Protein AF-A0A7G8PA36-F1 (afdb_monomer_lite)

Radius of gyration: 24.59 Å; chains: 1; bounding box: 43×61×77 Å

Foldseek 3Di:
DDDDPPDPPPPPDPPDDPPPDPQDPVNVVVVLLLDPVNLVVVVVVLVVVLVVVVVVVVVCVVVVVDPDDDPLVVLVSVLVSVLVNLVSQLSNCLSVVVLVSNVVSLVVNLVSLVVNCVSVVVVCVVPVVVCVVCVVVNVVSSVVSCVSVVVSVVVVVVVVD

pLDDT: mean 73.38, std 8.58, range [42.38, 88.94]

Organism: NCBI:txid258505

Structure (mmCIF, N/CA/C/O backbone):
data_AF-A0A7G8PA36-F1
#
_entry.id   AF-A0A7G8PA36-F1
#
loop_
_atom_site.group_PDB
_atom_site.id
_atom_site.type_symbol
_atom_site.label_atom_id
_atom_site.label_alt_id
_atom_site.label_comp_id
_atom_site.label_asym_id
_atom_site.label_entity_id
_atom_site.label_seq_id
_atom_site.pdbx_PDB_ins_code
_atom_site.Cartn_x
_atom_site.Cartn_y
_atom_site.Cartn_z
_atom_site.occupancy
_atom_site.B_iso_or_equiv
_atom_site.auth_seq_id
_atom_site.auth_comp_id
_atom_site.auth_asym_id
_atom_site.auth_atom_id
_atom_site.pdbx_PDB_model_num
ATOM 1 N N . MET A 1 1 ? 8.056 -47.015 54.311 1.00 42.38 1 MET A N 1
ATOM 2 C CA . MET A 1 1 ? 8.174 -46.135 53.126 1.00 42.38 1 MET A CA 1
ATOM 3 C C . MET A 1 1 ? 7.008 -46.443 52.203 1.00 42.38 1 MET A C 1
ATOM 5 O O . MET A 1 1 ? 6.898 -47.581 51.777 1.00 42.38 1 MET A O 1
ATOM 9 N N . ASN A 1 2 ? 6.102 -45.489 51.984 1.00 44.16 2 ASN A N 1
ATOM 10 C CA . ASN A 1 2 ? 4.891 -45.679 51.179 1.00 44.16 2 ASN A CA 1
ATOM 11 C C . ASN A 1 2 ? 5.053 -44.885 49.866 1.00 44.16 2 ASN A C 1
ATOM 13 O O . ASN A 1 2 ? 5.214 -43.664 49.947 1.00 44.16 2 ASN A O 1
ATOM 17 N N . PRO A 1 3 ? 5.102 -45.525 48.683 1.00 59.28 3 PRO A N 1
ATOM 18 C CA . PRO A 1 3 ? 5.292 -44.814 47.425 1.00 59.28 3 PRO A CA 1
ATOM 19 C C . PRO A 1 3 ? 4.023 -44.036 47.056 1.00 59.28 3 PRO A C 1
ATOM 21 O O . PRO A 1 3 ? 2.920 -44.573 46.975 1.00 59.28 3 PRO A O 1
ATOM 24 N N . THR A 1 4 ? 4.185 -42.733 46.846 1.00 54.91 4 THR A N 1
ATOM 25 C CA . THR A 1 4 ? 3.123 -41.803 46.471 1.00 54.91 4 THR A CA 1
ATOM 26 C C . THR A 1 4 ? 2.640 -42.075 45.049 1.00 54.91 4 THR A C 1
ATOM 28 O O . THR A 1 4 ? 3.272 -41.724 44.055 1.00 54.91 4 THR A O 1
ATOM 31 N N . ASN A 1 5 ? 1.459 -42.678 44.962 1.00 51.50 5 ASN A N 1
ATOM 32 C CA . ASN A 1 5 ? 0.684 -42.856 43.743 1.00 51.50 5 ASN A CA 1
ATOM 33 C C . ASN A 1 5 ? 0.150 -41.488 43.258 1.00 51.50 5 ASN A C 1
ATOM 35 O O . ASN A 1 5 ? -0.961 -41.075 43.595 1.00 51.50 5 ASN A O 1
ATOM 39 N N . ARG A 1 6 ? 0.960 -40.728 42.507 1.00 56.00 6 ARG A N 1
ATOM 40 C CA . ARG A 1 6 ? 0.505 -39.519 41.796 1.00 56.00 6 ARG A CA 1
ATOM 41 C C . ARG A 1 6 ? -0.278 -39.947 40.557 1.00 56.00 6 ARG A C 1
ATOM 43 O O . ARG A 1 6 ? 0.242 -39.946 39.446 1.00 56.00 6 ARG A O 1
ATOM 50 N N . SER A 1 7 ? -1.550 -40.287 40.752 1.00 62.78 7 SER A N 1
ATOM 51 C CA . SER A 1 7 ? -2.498 -40.326 39.641 1.00 62.78 7 SER A CA 1
ATOM 52 C C . SER A 1 7 ? -2.590 -38.914 39.054 1.00 62.78 7 SER A C 1
ATOM 54 O O . SER A 1 7 ? -3.077 -37.969 39.680 1.00 62.78 7 SER A O 1
ATOM 56 N N . THR A 1 8 ? -2.039 -38.720 37.860 1.00 61.56 8 THR A N 1
ATOM 57 C CA . THR A 1 8 ? -2.331 -37.533 37.068 1.00 61.56 8 THR A CA 1
ATOM 58 C C . THR A 1 8 ? -3.805 -37.629 36.701 1.00 61.56 8 THR A C 1
ATOM 60 O O . THR A 1 8 ? -4.219 -38.457 35.896 1.00 61.56 8 THR A O 1
ATOM 63 N N . ARG A 1 9 ? -4.632 -36.825 37.372 1.00 61.50 9 ARG A N 1
ATOM 64 C CA . ARG A 1 9 ? -6.066 -36.711 37.103 1.00 61.50 9 ARG A CA 1
ATOM 65 C C . ARG A 1 9 ? -6.245 -36.164 35.686 1.00 61.50 9 ARG A C 1
ATOM 67 O O . ARG A 1 9 ? -6.319 -34.951 35.495 1.00 61.50 9 ARG A O 1
ATOM 74 N N . ILE A 1 10 ? -6.271 -37.051 34.693 1.00 66.19 10 ILE A N 1
ATOM 75 C CA . ILE A 1 10 ? -6.667 -36.724 33.325 1.00 66.19 10 ILE A CA 1
ATOM 76 C C . ILE A 1 10 ? -8.111 -36.243 33.436 1.00 66.19 10 ILE A C 1
ATOM 78 O O . ILE A 1 10 ? -9.014 -37.020 33.745 1.00 66.19 10 ILE A O 1
ATOM 82 N N . LYS A 1 11 ? -8.325 -34.932 33.286 1.00 64.69 11 LYS A N 1
ATOM 83 C CA . LYS A 1 11 ? -9.682 -34.390 33.240 1.00 64.69 11 LYS A CA 1
ATOM 84 C C . LYS A 1 11 ? -10.380 -35.033 32.034 1.00 64.69 11 LYS A C 1
ATOM 86 O O . LYS A 1 11 ? -9.788 -35.022 30.952 1.00 64.69 11 LYS A O 1
ATOM 91 N N . PRO A 1 12 ? -11.592 -35.592 32.194 1.00 65.06 12 PRO A N 1
ATOM 92 C CA . PRO A 1 12 ? -12.350 -36.101 31.061 1.00 65.06 12 PRO A CA 1
ATOM 93 C C . PRO A 1 12 ? -12.494 -34.981 30.029 1.00 65.06 12 PRO A C 1
ATOM 95 O O . PRO A 1 12 ? -12.781 -33.832 30.380 1.00 65.06 12 PRO A O 1
ATOM 98 N N . ARG A 1 13 ? -12.220 -35.307 28.762 1.00 64.69 13 ARG A N 1
ATOM 99 C CA . ARG A 1 13 ? -12.397 -34.380 27.643 1.00 64.69 13 ARG A CA 1
ATOM 100 C C . ARG A 1 13 ? -13.855 -33.903 27.686 1.00 64.69 13 ARG A C 1
ATOM 102 O O . ARG A 1 13 ? -14.731 -34.764 27.722 1.00 64.69 13 ARG A O 1
ATOM 109 N N . PRO A 1 14 ? -14.133 -32.589 27.728 1.00 66.00 14 PRO A N 1
ATOM 110 C CA . PRO A 1 14 ? -15.506 -32.103 27.733 1.00 66.00 14 PRO A CA 1
ATOM 111 C C . PRO A 1 14 ? -16.223 -32.656 26.498 1.00 66.00 14 PRO A C 1
ATOM 113 O O . PRO A 1 14 ? -15.792 -32.427 25.370 1.00 66.00 14 PRO A O 1
ATOM 116 N N . GLU A 1 15 ? -17.277 -33.437 26.735 1.00 64.75 15 GLU A N 1
ATOM 117 C CA . GLU A 1 15 ? -17.997 -34.227 25.725 1.00 64.75 15 GLU A CA 1
ATOM 118 C C . GLU A 1 15 ? -18.733 -33.349 24.703 1.00 64.75 15 GLU A C 1
ATOM 120 O O . GLU A 1 15 ? -19.101 -33.799 23.621 1.00 64.75 15 GLU A O 1
ATOM 125 N N . LYS A 1 16 ? -18.908 -32.062 25.012 1.00 57.69 16 LYS A N 1
ATOM 126 C CA . LYS A 1 16 ? -19.501 -31.076 24.114 1.00 57.69 16 LYS A CA 1
ATOM 127 C C . LYS A 1 16 ? -18.681 -29.797 24.177 1.00 57.69 16 LYS A C 1
ATOM 129 O O . LYS A 1 16 ? -18.634 -29.133 25.213 1.00 57.69 16 LYS A O 1
ATOM 134 N N . ALA A 1 17 ? -18.031 -29.455 23.065 1.00 62.97 17 ALA A N 1
ATOM 135 C CA . ALA A 1 17 ? -17.636 -28.074 22.832 1.00 62.97 17 ALA A CA 1
ATOM 136 C C . ALA A 1 17 ? -18.909 -27.212 22.943 1.00 62.97 17 ALA A C 1
ATOM 138 O O . ALA A 1 17 ? -19.959 -27.659 22.468 1.00 62.97 17 ALA A O 1
ATOM 139 N N . PRO A 1 18 ? -18.869 -26.036 23.596 1.00 61.22 18 PRO A N 1
ATOM 140 C CA . PRO A 1 18 ? -20.010 -25.131 23.565 1.00 61.22 18 PRO A CA 1
ATOM 141 C C . PRO A 1 18 ? -20.408 -24.936 22.100 1.00 61.22 18 PRO A C 1
ATOM 143 O O . PRO A 1 18 ? -19.536 -24.737 21.255 1.00 61.22 18 PRO A O 1
ATOM 146 N N . LEU A 1 19 ? -21.701 -25.089 21.800 1.00 60.34 19 LEU A N 1
ATOM 147 C CA . LEU A 1 19 ? -22.251 -24.834 20.472 1.00 60.34 19 LEU A CA 1
ATOM 148 C C . LEU A 1 19 ? -21.930 -23.376 20.136 1.00 60.34 19 LEU A C 1
ATOM 150 O O . LEU A 1 19 ? -22.609 -22.469 20.610 1.00 60.34 19 LEU A O 1
ATOM 154 N N . GLU A 1 20 ? -20.836 -23.147 19.408 1.00 65.56 20 GLU A N 1
ATOM 155 C CA . GLU A 1 20 ? -20.500 -21.820 18.917 1.00 65.56 20 GLU A CA 1
ATOM 156 C C . GLU A 1 20 ? -21.639 -21.404 17.990 1.00 65.56 20 GLU A C 1
ATOM 158 O O . GLU A 1 20 ? -21.899 -22.068 16.983 1.00 65.56 20 GLU A O 1
ATOM 163 N N . GLU A 1 21 ? -22.351 -20.335 18.352 1.00 76.69 21 GLU A N 1
ATOM 164 C CA . GLU A 1 21 ? -23.340 -19.740 17.461 1.00 76.69 21 GLU A CA 1
ATOM 165 C C . GLU A 1 21 ? -22.696 -19.498 16.088 1.00 76.69 21 GLU A C 1
ATOM 167 O O . GLU A 1 21 ? -21.528 -19.089 16.020 1.00 76.69 21 GLU A O 1
ATOM 172 N N . PRO A 1 22 ? -23.417 -19.763 14.984 1.00 76.38 22 PRO A N 1
ATOM 173 C CA . PRO A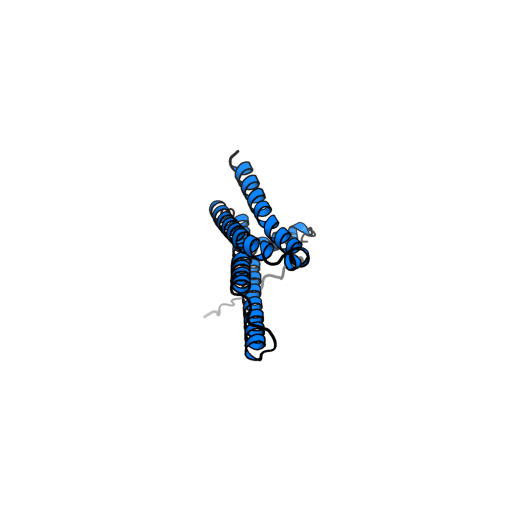 1 22 ? -22.868 -19.600 13.650 1.00 76.38 22 PRO A CA 1
ATOM 174 C C . PRO A 1 22 ? -22.433 -18.146 13.460 1.00 76.38 22 PRO A C 1
ATOM 176 O O . PRO A 1 22 ? -23.251 -17.238 13.306 1.00 76.38 22 PRO A O 1
ATOM 179 N N . LYS A 1 23 ? -21.114 -17.929 13.476 1.00 78.06 23 LYS A N 1
ATOM 180 C CA . LYS A 1 23 ? -20.516 -16.610 13.282 1.00 78.06 23 LYS A CA 1
ATOM 181 C C . LYS A 1 23 ? -20.958 -16.071 11.930 1.00 78.06 23 LYS A C 1
ATOM 183 O O . LYS A 1 23 ? -20.794 -16.720 10.894 1.00 78.06 23 LYS A O 1
ATOM 188 N N . THR A 1 24 ? -21.504 -14.861 11.918 1.00 86.06 24 THR A N 1
ATOM 189 C CA . THR A 1 24 ? -21.884 -14.203 10.665 1.00 86.06 24 THR A CA 1
ATOM 190 C C . THR A 1 24 ? -20.625 -13.931 9.837 1.00 86.06 24 THR A C 1
ATOM 192 O O . THR A 1 24 ? -19.562 -13.669 10.400 1.00 86.06 24 THR A O 1
ATOM 195 N N . LYS A 1 25 ? -20.718 -13.907 8.498 1.00 81.88 25 LYS A N 1
ATOM 196 C CA . LYS A 1 25 ? -19.557 -13.635 7.617 1.00 81.88 25 LYS A CA 1
ATOM 197 C C . LYS A 1 25 ? -18.764 -12.384 8.037 1.00 81.88 25 LYS A C 1
ATOM 199 O O . LYS A 1 25 ? -17.539 -12.398 8.016 1.00 81.88 25 LYS A O 1
ATOM 204 N N . GLY A 1 26 ? -19.452 -11.331 8.489 1.00 76.94 26 GLY A N 1
ATOM 205 C CA . GLY A 1 26 ? -18.815 -10.112 9.002 1.00 76.94 26 GLY A CA 1
ATOM 206 C C . GLY A 1 26 ? -18.041 -10.302 10.313 1.00 76.94 26 GLY A C 1
ATOM 207 O O . GLY A 1 26 ? -16.997 -9.684 10.492 1.00 76.94 26 GLY A O 1
ATOM 208 N N . GLN A 1 27 ? -18.497 -11.183 11.207 1.00 77.75 27 GLN A N 1
ATOM 209 C CA . GLN A 1 27 ? -17.780 -11.521 12.441 1.00 77.75 27 GLN A CA 1
ATOM 210 C C . GLN A 1 27 ? -16.527 -12.352 12.153 1.00 77.75 27 GLN A C 1
ATOM 212 O O . GLN A 1 27 ? -15.513 -12.164 12.817 1.00 77.75 27 GLN A O 1
ATOM 217 N N . ILE A 1 28 ? -16.573 -13.221 11.137 1.00 79.56 28 ILE A N 1
ATOM 218 C CA . ILE A 1 28 ? -15.408 -13.993 10.680 1.00 79.56 28 ILE A CA 1
ATOM 219 C C . ILE A 1 28 ? -14.334 -13.041 10.147 1.00 79.56 28 ILE A C 1
ATOM 221 O O . ILE A 1 28 ? -13.202 -13.054 10.624 1.00 79.56 28 ILE A O 1
ATOM 225 N N . VAL A 1 29 ? -14.710 -12.159 9.214 1.00 77.31 29 VAL A N 1
ATOM 226 C CA . VAL A 1 29 ? -13.784 -11.176 8.632 1.00 77.31 29 VAL A CA 1
ATOM 227 C C . VAL A 1 29 ? -13.263 -10.212 9.701 1.00 77.31 29 VAL A C 1
ATOM 229 O O . VAL A 1 29 ? -12.065 -9.953 9.766 1.00 77.31 29 VAL A O 1
ATOM 232 N N . GLY A 1 30 ? -14.133 -9.708 10.581 1.00 76.44 30 GLY A N 1
ATOM 233 C CA . GLY A 1 30 ? -13.731 -8.844 11.694 1.00 76.44 30 GLY A CA 1
ATOM 234 C C . GLY A 1 30 ? -12.787 -9.534 12.685 1.00 76.44 30 GLY A C 1
ATOM 235 O O . GLY A 1 30 ? -11.886 -8.884 13.213 1.00 76.44 30 GLY A O 1
ATOM 236 N N . GLY A 1 31 ? -12.958 -10.843 12.893 1.00 76.38 31 GLY A N 1
ATOM 237 C CA . GLY A 1 31 ? -12.072 -11.674 13.705 1.00 76.38 31 GLY A CA 1
ATOM 238 C C . GLY A 1 31 ? -10.650 -11.712 13.153 1.00 76.38 31 GLY A C 1
ATOM 239 O O . GLY A 1 31 ? -9.709 -11.458 13.902 1.00 76.38 31 GLY A O 1
ATOM 240 N N . TRP A 1 32 ? -10.492 -11.893 11.837 1.00 78.75 32 TRP A N 1
ATOM 241 C CA . TRP A 1 32 ? -9.175 -11.883 11.185 1.00 78.75 32 TRP A CA 1
ATOM 242 C C . TRP A 1 32 ? -8.415 -10.580 11.440 1.00 78.75 32 TRP A C 1
ATOM 244 O O . TRP A 1 32 ? -7.243 -10.599 11.800 1.00 78.75 32 TRP A O 1
ATOM 254 N N . PHE A 1 33 ? -9.095 -9.436 11.348 1.00 74.69 33 PHE A N 1
ATOM 255 C CA . PHE A 1 33 ? -8.479 -8.134 11.614 1.00 74.69 33 PHE A CA 1
ATOM 256 C C . PHE A 1 33 ? -8.150 -7.873 13.093 1.00 74.69 33 PHE A C 1
ATOM 258 O O . PHE A 1 33 ? -7.475 -6.885 13.397 1.00 74.69 33 PHE A O 1
ATOM 265 N N . HIS A 1 34 ? -8.617 -8.710 14.021 1.00 75.00 34 HIS A N 1
ATOM 266 C CA . HIS A 1 34 ? -8.254 -8.626 15.437 1.00 75.00 34 HIS A CA 1
ATOM 267 C C . HIS A 1 34 ? -7.017 -9.460 15.787 1.00 75.00 34 HIS A C 1
ATOM 269 O O . HIS A 1 34 ? -6.358 -9.191 16.795 1.00 75.00 34 HIS A O 1
ATOM 275 N N . GLU A 1 35 ? -6.679 -10.446 14.959 1.00 79.69 35 GLU A N 1
ATOM 276 C CA . GLU A 1 35 ? -5.563 -11.353 15.195 1.00 79.69 35 GLU A CA 1
ATOM 277 C C . GLU A 1 35 ? -4.227 -10.710 14.796 1.00 79.69 35 GLU A C 1
ATOM 279 O O . GLU A 1 35 ? -4.003 -10.333 13.649 1.00 79.69 35 GLU A O 1
ATOM 284 N N . GLU A 1 36 ? -3.275 -10.628 15.731 1.00 77.12 36 GLU A N 1
ATOM 285 C CA . GLU A 1 36 ? -1.909 -10.165 15.421 1.00 77.12 36 GLU A CA 1
ATOM 286 C C . GLU A 1 36 ? -1.212 -11.072 14.394 1.00 77.12 36 GLU A C 1
ATOM 288 O O . GLU A 1 36 ? -0.438 -10.595 13.560 1.00 77.12 36 GLU A O 1
ATOM 293 N N . GLY A 1 37 ? -1.530 -12.372 14.416 1.00 80.25 37 GLY A N 1
ATOM 294 C CA . GLY A 1 37 ? -1.020 -13.352 13.459 1.00 80.25 37 GLY A CA 1
ATOM 295 C C . GLY A 1 37 ? -1.404 -13.037 12.014 1.00 80.25 37 GLY A C 1
ATOM 296 O O . GLY A 1 37 ? -0.575 -13.228 11.127 1.00 80.25 37 GLY A O 1
ATOM 297 N N . PHE A 1 38 ? -2.599 -12.480 11.789 1.00 82.44 38 PHE A N 1
ATOM 298 C CA . PHE A 1 38 ? -3.074 -12.091 10.462 1.00 82.44 38 PHE A CA 1
ATOM 299 C C . PHE A 1 38 ? -2.187 -11.007 9.843 1.00 82.44 38 PHE A C 1
ATOM 301 O O . PHE A 1 38 ? -1.675 -11.182 8.742 1.00 82.44 38 PHE A O 1
ATOM 308 N N . TYR A 1 39 ? -1.923 -9.913 10.566 1.00 78.75 39 TYR A N 1
ATOM 309 C CA . TYR A 1 39 ? -1.069 -8.836 10.048 1.00 78.75 39 TYR A CA 1
ATOM 310 C C . TYR A 1 39 ? 0.362 -9.307 9.796 1.00 78.75 39 TYR A C 1
ATOM 312 O O . TYR A 1 39 ? 0.975 -8.891 8.813 1.00 78.75 39 TYR A O 1
ATOM 320 N N . ARG A 1 40 ? 0.890 -10.188 10.657 1.00 81.31 40 ARG A N 1
ATOM 321 C CA . ARG A 1 40 ? 2.217 -10.780 10.461 1.00 81.31 40 ARG A CA 1
ATOM 322 C C . ARG A 1 40 ? 2.266 -11.629 9.192 1.00 81.31 40 ARG A C 1
ATOM 324 O O . ARG A 1 40 ? 3.204 -11.473 8.424 1.00 81.31 40 ARG A O 1
ATOM 331 N N . ASP A 1 41 ? 1.274 -12.488 8.974 1.00 85.81 41 ASP A N 1
ATOM 332 C CA . ASP A 1 41 ? 1.185 -13.358 7.795 1.00 85.81 41 ASP A CA 1
ATOM 333 C C . ASP A 1 41 ? 1.001 -12.559 6.495 1.00 85.81 41 ASP A C 1
ATOM 335 O O . ASP A 1 41 ? 1.693 -12.800 5.508 1.00 85.81 41 ASP A O 1
ATOM 339 N N . VAL A 1 42 ? 0.140 -11.539 6.499 1.00 83.94 42 VAL A N 1
ATOM 340 C CA . VAL A 1 42 ? -0.018 -10.650 5.338 1.00 83.94 42 VAL A CA 1
ATOM 341 C C . VAL A 1 42 ? 1.288 -9.908 5.045 1.00 83.94 42 VAL A C 1
ATOM 343 O O . VAL A 1 42 ? 1.708 -9.847 3.890 1.00 83.94 42 VAL A O 1
ATOM 346 N N . ALA A 1 43 ? 1.963 -9.380 6.071 1.00 80.25 43 ALA A N 1
ATOM 347 C CA . ALA A 1 43 ? 3.227 -8.672 5.895 1.00 80.25 43 ALA A CA 1
ATOM 348 C C . ALA A 1 43 ? 4.331 -9.586 5.343 1.00 80.25 43 ALA A C 1
ATOM 350 O O . ALA A 1 43 ? 5.017 -9.203 4.397 1.00 80.25 43 ALA A O 1
ATOM 351 N N . THR A 1 44 ? 4.494 -10.801 5.877 1.00 83.75 44 THR A N 1
ATOM 352 C CA . THR A 1 44 ? 5.518 -11.738 5.391 1.00 83.75 44 THR A CA 1
ATOM 353 C C . THR A 1 44 ? 5.240 -12.188 3.963 1.00 83.75 44 THR A C 1
ATOM 355 O O . THR A 1 44 ? 6.165 -12.205 3.153 1.00 83.75 44 THR A O 1
ATOM 358 N N . ARG A 1 45 ? 3.981 -12.484 3.612 1.00 86.25 45 ARG A N 1
ATOM 359 C CA . ARG A 1 45 ? 3.592 -12.830 2.234 1.00 86.25 45 ARG A CA 1
ATOM 360 C C . ARG A 1 45 ? 3.806 -11.673 1.272 1.00 86.25 45 ARG A C 1
ATOM 362 O O . ARG A 1 45 ? 4.291 -11.892 0.167 1.00 86.25 45 ARG A O 1
ATOM 369 N N . PHE A 1 46 ? 3.485 -10.450 1.690 1.00 83.88 46 PHE A N 1
ATOM 370 C CA . PHE A 1 46 ? 3.709 -9.263 0.875 1.00 83.88 46 PHE A CA 1
ATOM 371 C C . PHE A 1 46 ? 5.201 -9.028 0.620 1.00 83.88 46 PHE A C 1
ATOM 373 O O . PHE A 1 46 ? 5.598 -8.811 -0.524 1.00 83.88 46 PHE A O 1
ATOM 380 N N . ILE A 1 47 ? 6.039 -9.131 1.657 1.00 82.69 47 ILE A N 1
ATOM 381 C CA . ILE A 1 47 ? 7.497 -8.991 1.533 1.00 82.69 47 ILE A CA 1
ATOM 382 C C . ILE A 1 47 ? 8.067 -10.094 0.635 1.00 82.69 47 ILE A C 1
ATOM 384 O O . ILE A 1 47 ? 8.828 -9.796 -0.283 1.00 82.69 47 ILE A O 1
ATOM 388 N N . ALA A 1 48 ? 7.666 -11.349 0.851 1.00 84.88 48 ALA A N 1
ATOM 389 C CA . ALA A 1 48 ? 8.122 -12.478 0.047 1.00 84.88 48 ALA A CA 1
ATOM 390 C C . ALA A 1 48 ? 7.705 -12.334 -1.424 1.00 84.88 48 ALA A C 1
ATOM 392 O O . ALA A 1 48 ? 8.544 -12.449 -2.315 1.00 84.88 48 ALA A O 1
ATOM 393 N N . GLY A 1 49 ? 6.434 -12.014 -1.685 1.00 86.50 49 GLY A N 1
ATOM 394 C CA . GLY A 1 49 ? 5.925 -11.787 -3.037 1.00 86.50 49 GLY A CA 1
ATOM 395 C C . GLY A 1 49 ? 6.636 -10.631 -3.738 1.00 86.50 49 GLY A C 1
ATOM 396 O O . GLY A 1 49 ? 7.034 -10.762 -4.894 1.00 86.50 49 GLY A O 1
ATOM 397 N N . SER A 1 50 ? 6.881 -9.533 -3.018 1.00 80.75 50 SER A N 1
ATOM 398 C CA . SER A 1 50 ? 7.620 -8.379 -3.543 1.00 80.75 50 SER A CA 1
ATOM 399 C C . SER A 1 50 ? 9.070 -8.731 -3.881 1.00 80.75 50 SER A C 1
ATOM 401 O O . SER A 1 50 ? 9.566 -8.333 -4.932 1.00 80.75 50 SER A O 1
ATOM 403 N N . ALA A 1 51 ? 9.747 -9.508 -3.030 1.00 81.25 51 ALA A N 1
ATOM 404 C CA . ALA A 1 51 ? 11.121 -9.944 -3.267 1.00 81.25 51 ALA A CA 1
ATOM 405 C C . ALA A 1 51 ? 11.228 -10.859 -4.496 1.00 81.25 51 ALA A C 1
ATOM 407 O O . ALA A 1 51 ? 12.107 -10.664 -5.335 1.00 81.25 51 ALA A O 1
ATOM 408 N N . VAL A 1 52 ? 10.307 -11.817 -4.639 1.00 88.94 52 VAL A N 1
ATOM 409 C CA . VAL A 1 52 ? 10.261 -12.716 -5.803 1.00 88.94 52 VAL A CA 1
ATOM 410 C C . VAL A 1 52 ? 9.999 -11.930 -7.085 1.00 88.94 52 VAL A C 1
ATOM 412 O O . VAL A 1 52 ? 10.719 -12.110 -8.066 1.00 88.94 52 VAL A O 1
ATOM 415 N N . ALA A 1 53 ? 9.018 -11.024 -7.075 1.00 83.50 53 ALA A N 1
ATOM 416 C CA . ALA A 1 53 ? 8.71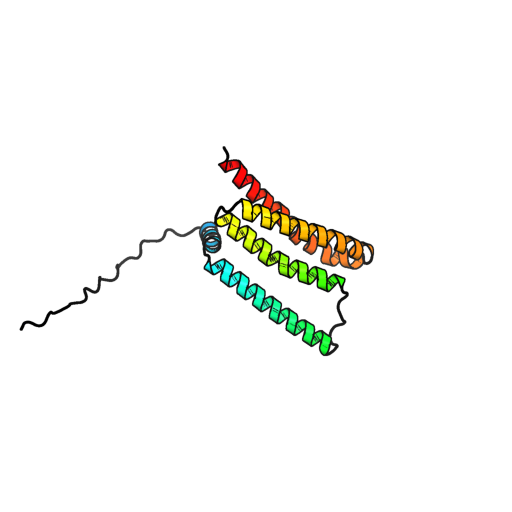9 -10.177 -8.226 1.00 83.50 53 ALA A CA 1
ATOM 417 C C . ALA A 1 53 ? 9.925 -9.309 -8.625 1.00 83.50 53 ALA A C 1
ATOM 419 O O . ALA A 1 53 ? 10.240 -9.197 -9.809 1.00 83.50 53 ALA A O 1
ATOM 420 N N . LEU A 1 54 ? 10.636 -8.744 -7.642 1.00 82.69 54 LEU A N 1
ATOM 421 C CA . LEU A 1 54 ? 11.829 -7.936 -7.882 1.00 82.69 54 LEU A CA 1
ATOM 422 C C . LEU A 1 54 ? 12.962 -8.759 -8.504 1.00 82.69 54 LEU A C 1
ATOM 424 O O . LEU A 1 54 ? 13.562 -8.324 -9.484 1.00 82.69 54 LEU A O 1
ATOM 428 N N . LEU A 1 55 ? 13.245 -9.948 -7.968 1.00 83.44 55 LEU A N 1
ATOM 429 C CA . LEU A 1 55 ? 14.283 -10.831 -8.505 1.00 83.44 55 LEU A CA 1
ATOM 430 C C . LEU A 1 55 ? 13.956 -11.292 -9.927 1.00 83.44 55 LEU A C 1
ATOM 432 O O . LEU A 1 55 ? 14.826 -11.248 -10.795 1.00 83.44 55 LEU A O 1
ATOM 436 N N . ALA A 1 56 ? 12.703 -11.675 -10.186 1.00 83.56 56 ALA A N 1
ATOM 437 C CA . ALA A 1 56 ? 12.249 -12.054 -11.520 1.00 83.56 56 ALA A CA 1
ATOM 438 C C . ALA A 1 56 ? 12.411 -10.896 -12.517 1.00 83.56 56 ALA A C 1
ATOM 440 O O . ALA A 1 56 ? 12.917 -11.092 -13.621 1.00 83.56 56 ALA A O 1
ATOM 441 N N . TYR A 1 57 ? 12.047 -9.678 -12.106 1.00 79.12 57 TYR A N 1
ATOM 442 C CA . TYR A 1 57 ? 12.208 -8.483 -12.926 1.00 79.12 57 TYR A CA 1
ATOM 443 C C . TYR A 1 57 ? 13.679 -8.172 -13.225 1.00 79.12 57 TYR A C 1
ATOM 445 O O . TYR A 1 57 ? 14.044 -7.956 -14.379 1.00 79.12 57 TYR A O 1
ATOM 453 N N . LEU A 1 58 ? 14.542 -8.185 -12.206 1.00 79.31 58 LEU A N 1
ATOM 454 C CA . LEU A 1 58 ? 15.977 -7.948 -12.380 1.00 79.31 58 LEU A CA 1
ATOM 455 C C . LEU A 1 58 ? 16.620 -9.011 -13.275 1.00 79.31 58 LEU A C 1
ATOM 457 O O . LEU A 1 58 ? 17.444 -8.668 -14.120 1.00 79.31 58 LEU A O 1
ATOM 461 N N . GLY A 1 59 ? 16.204 -10.273 -13.144 1.00 79.94 59 GLY A N 1
ATOM 462 C CA . GLY A 1 59 ? 16.607 -11.350 -14.045 1.00 79.94 59 GLY A CA 1
ATOM 463 C C . GLY A 1 59 ? 16.183 -11.082 -15.489 1.00 79.94 59 GLY A C 1
ATOM 464 O O . GLY A 1 59 ? 17.007 -11.166 -16.396 1.00 79.94 59 GLY A O 1
ATOM 465 N N . ALA A 1 60 ? 14.929 -10.680 -15.711 1.00 81.62 60 ALA A N 1
ATOM 466 C CA . ALA A 1 60 ? 14.418 -10.354 -17.042 1.00 81.62 60 ALA A CA 1
ATOM 467 C C . ALA A 1 60 ? 15.150 -9.161 -17.686 1.00 81.62 60 ALA A C 1
ATOM 469 O O . ALA A 1 60 ? 15.451 -9.198 -18.878 1.00 81.62 60 ALA A O 1
ATOM 470 N N . VAL A 1 61 ? 15.487 -8.130 -16.904 1.00 81.38 61 VAL A N 1
ATOM 471 C CA . VAL A 1 61 ? 16.286 -6.984 -17.372 1.00 81.38 61 VAL A CA 1
ATOM 472 C C . VAL A 1 61 ? 17.731 -7.394 -17.663 1.00 81.38 61 VAL A C 1
ATOM 474 O O . VAL A 1 61 ? 18.280 -7.002 -18.690 1.00 81.38 61 VAL A O 1
ATOM 477 N N . GLY A 1 62 ? 18.354 -8.191 -16.790 1.00 77.56 62 GLY A N 1
ATOM 478 C CA . GLY A 1 62 ? 19.732 -8.663 -16.962 1.00 77.56 62 GLY A CA 1
ATOM 479 C C . GLY A 1 62 ? 19.913 -9.564 -18.186 1.00 77.56 62 GLY A C 1
ATOM 480 O O . GLY A 1 62 ? 20.935 -9.483 -18.859 1.00 77.56 62 GLY A O 1
ATOM 481 N N . LEU A 1 63 ? 18.897 -10.367 -18.508 1.00 88.19 63 LEU A N 1
ATOM 482 C CA . LEU A 1 63 ? 18.854 -11.222 -19.699 1.00 88.19 63 LEU A CA 1
ATOM 483 C C . LEU A 1 63 ? 18.408 -10.475 -20.969 1.00 88.19 63 LEU A C 1
ATOM 485 O O . LEU A 1 63 ? 18.399 -11.061 -22.047 1.00 88.19 63 LEU A O 1
ATOM 489 N N . GLY A 1 64 ? 18.027 -9.198 -20.859 1.00 84.81 64 GLY A N 1
ATOM 490 C CA . GLY A 1 64 ? 17.592 -8.381 -21.994 1.00 84.81 64 GLY A CA 1
ATOM 491 C C . GLY A 1 64 ? 16.172 -8.668 -22.496 1.00 84.81 64 GLY A C 1
ATOM 492 O O . GLY A 1 64 ? 15.782 -8.123 -23.524 1.00 84.81 64 GLY A O 1
ATOM 493 N N . TYR A 1 65 ? 15.376 -9.469 -21.778 1.00 82.75 65 TYR A N 1
ATOM 494 C CA . TYR A 1 65 ? 13.968 -9.722 -22.119 1.00 82.75 65 TYR A CA 1
ATOM 495 C C . TYR A 1 65 ? 13.081 -8.489 -21.926 1.00 82.75 65 TYR A C 1
ATOM 497 O O . TYR A 1 65 ? 12.040 -8.369 -22.568 1.00 82.75 65 TYR A O 1
ATOM 505 N N . VAL A 1 66 ? 13.469 -7.585 -21.022 1.00 83.69 66 VAL A N 1
ATOM 506 C CA . VAL A 1 66 ? 12.708 -6.376 -20.689 1.00 83.69 66 VAL A CA 1
ATOM 507 C C . VAL A 1 66 ? 13.642 -5.170 -20.676 1.00 83.69 66 VAL A C 1
ATOM 509 O O . VAL A 1 66 ? 14.743 -5.218 -20.125 1.00 83.69 66 VAL A O 1
ATOM 512 N N . SER A 1 67 ? 13.200 -4.069 -21.281 1.00 80.06 67 SER A N 1
ATOM 513 C CA . SER A 1 67 ? 13.936 -2.804 -21.285 1.00 80.06 67 SER A CA 1
ATOM 514 C C . SER A 1 67 ? 14.062 -2.231 -19.871 1.00 80.06 67 SER A C 1
ATOM 516 O O . SER A 1 67 ? 13.174 -2.395 -19.034 1.00 80.06 67 SER A O 1
ATOM 518 N N . LYS A 1 68 ? 15.157 -1.511 -19.598 1.00 80.69 68 LYS A N 1
ATOM 519 C CA . LYS A 1 68 ? 15.330 -0.826 -18.310 1.00 80.69 68 LYS A CA 1
ATOM 520 C C . LYS A 1 68 ? 14.155 0.132 -18.078 1.00 80.69 68 LYS A C 1
ATOM 522 O O . LYS A 1 68 ? 13.828 0.908 -18.978 1.00 80.69 68 LYS A O 1
ATOM 527 N N . PRO A 1 69 ? 13.529 0.098 -16.890 1.00 72.56 69 PRO A N 1
ATOM 528 C CA . PRO A 1 69 ? 12.384 0.946 -16.626 1.00 72.56 69 PRO A CA 1
ATOM 529 C C . PRO A 1 69 ? 12.847 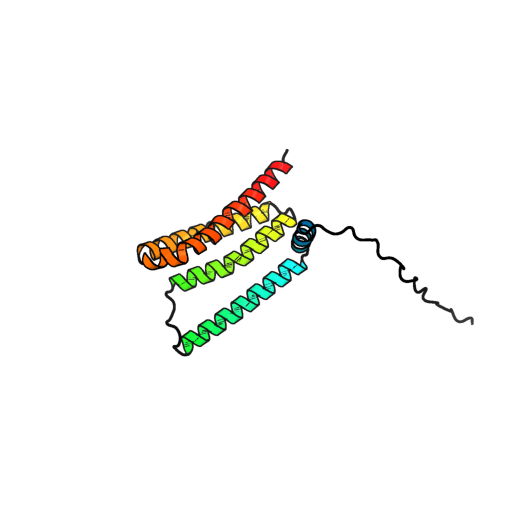2.405 -16.553 1.00 72.56 69 PRO A C 1
ATOM 531 O O . PRO A 1 69 ? 13.953 2.673 -16.066 1.00 72.56 69 PRO A O 1
ATOM 534 N N . PRO A 1 70 ? 12.011 3.369 -16.969 1.00 74.50 70 PRO A N 1
ATOM 535 C CA . PRO A 1 70 ? 12.282 4.767 -16.679 1.00 74.50 70 PRO A CA 1
ATOM 536 C C . PRO A 1 70 ? 12.358 4.960 -15.157 1.00 74.50 70 PRO A C 1
ATOM 538 O O . PRO A 1 70 ? 11.593 4.347 -14.410 1.00 74.50 70 PRO A O 1
ATOM 541 N N . ALA A 1 71 ? 13.254 5.835 -14.688 1.00 71.44 71 ALA A N 1
ATOM 542 C CA . ALA A 1 71 ? 13.472 6.082 -13.254 1.00 71.44 71 ALA A CA 1
ATOM 543 C C . ALA A 1 71 ? 12.168 6.403 -12.498 1.00 71.44 71 ALA A C 1
ATOM 545 O O . ALA A 1 71 ? 11.988 6.018 -11.344 1.00 71.44 71 ALA A O 1
ATOM 546 N N . PHE A 1 72 ? 11.218 7.044 -13.180 1.00 65.81 72 PHE A N 1
ATOM 547 C CA . PHE A 1 72 ? 9.889 7.324 -12.654 1.00 65.81 72 PHE A CA 1
ATOM 548 C C . PHE A 1 72 ? 9.077 6.058 -12.319 1.00 65.81 72 PHE A C 1
ATOM 550 O O . PHE A 1 72 ? 8.476 5.988 -11.249 1.00 65.81 72 PHE A O 1
ATOM 557 N N . ALA A 1 73 ? 9.096 5.032 -13.176 1.00 67.50 73 ALA A N 1
ATOM 558 C CA . ALA A 1 73 ? 8.379 3.782 -12.915 1.00 67.50 73 ALA A CA 1
ATOM 559 C C . ALA A 1 73 ? 8.925 3.072 -11.667 1.00 67.50 73 ALA A C 1
ATOM 561 O O . ALA A 1 73 ? 8.155 2.528 -10.879 1.00 67.50 73 ALA A O 1
ATOM 562 N N . VAL A 1 74 ? 10.241 3.149 -11.444 1.00 72.62 74 VAL A N 1
ATOM 563 C CA . VAL A 1 74 ? 10.887 2.623 -10.232 1.00 72.62 74 VAL A CA 1
ATOM 564 C C . VAL A 1 74 ? 10.407 3.372 -8.986 1.00 72.62 74 VAL A C 1
ATOM 566 O O . VAL A 1 74 ? 10.082 2.740 -7.985 1.00 72.62 74 VAL A O 1
ATOM 569 N N . LEU A 1 75 ? 10.300 4.703 -9.047 1.00 68.94 75 LEU A N 1
ATOM 570 C CA . LEU A 1 75 ? 9.793 5.512 -7.933 1.00 68.94 75 LEU A CA 1
ATOM 571 C C . LEU A 1 75 ? 8.335 5.188 -7.589 1.00 68.94 75 LEU A C 1
ATOM 573 O O . LEU A 1 75 ? 8.004 5.068 -6.411 1.00 68.94 75 LEU A O 1
ATOM 577 N N . VAL A 1 76 ? 7.472 5.007 -8.593 1.00 70.06 76 VAL A N 1
ATOM 578 C CA . VAL A 1 76 ? 6.070 4.605 -8.376 1.00 70.06 76 VAL A CA 1
ATOM 579 C C . VAL A 1 76 ? 5.988 3.210 -7.759 1.00 70.06 76 VAL A C 1
ATOM 581 O O . VAL A 1 76 ? 5.214 3.003 -6.826 1.00 70.06 76 VAL A O 1
ATOM 584 N N . LEU A 1 77 ? 6.816 2.268 -8.219 1.00 72.69 77 LEU A N 1
ATOM 585 C CA . LEU A 1 77 ? 6.897 0.922 -7.649 1.00 72.69 77 LEU A CA 1
ATOM 586 C C . LEU A 1 77 ? 7.321 0.952 -6.179 1.00 72.69 77 LEU A C 1
ATOM 588 O O . LEU A 1 77 ? 6.657 0.348 -5.340 1.00 72.69 77 LEU A O 1
ATOM 592 N N . LEU A 1 78 ? 8.386 1.690 -5.854 1.00 75.62 78 LEU A N 1
ATOM 593 C CA . LEU A 1 78 ? 8.855 1.858 -4.478 1.00 75.62 78 LEU A CA 1
ATOM 594 C C . LEU A 1 78 ? 7.789 2.515 -3.598 1.00 75.62 78 LEU A C 1
ATOM 596 O O . LEU A 1 78 ? 7.554 2.062 -2.478 1.00 75.62 78 LEU A O 1
ATOM 600 N N . ALA A 1 79 ? 7.098 3.534 -4.113 1.00 73.62 79 ALA A N 1
ATOM 601 C CA . ALA A 1 79 ? 5.991 4.158 -3.404 1.00 73.62 79 ALA A CA 1
ATOM 602 C C . ALA A 1 79 ? 4.856 3.156 -3.144 1.00 73.62 79 ALA A C 1
ATOM 604 O O . ALA A 1 79 ? 4.377 3.075 -2.017 1.00 73.62 79 ALA A O 1
ATOM 605 N N . GLY A 1 80 ? 4.480 2.331 -4.127 1.00 72.31 80 GLY A N 1
ATOM 606 C CA . GLY A 1 80 ? 3.498 1.255 -3.950 1.00 72.31 80 GLY A CA 1
ATOM 607 C C . GLY A 1 80 ? 3.920 0.220 -2.898 1.00 72.31 80 GLY A C 1
ATOM 608 O O . GLY A 1 80 ? 3.106 -0.206 -2.076 1.00 72.31 80 GLY A O 1
ATOM 609 N N . LEU A 1 81 ? 5.208 -0.128 -2.866 1.00 76.31 81 LEU A N 1
ATOM 610 C CA . LEU A 1 81 ? 5.785 -1.091 -1.924 1.00 76.31 81 LEU A CA 1
ATOM 611 C C . LEU A 1 81 ? 5.771 -0.571 -0.479 1.00 76.31 81 LEU A C 1
ATOM 613 O O . LEU A 1 81 ? 5.556 -1.345 0.447 1.00 76.31 81 LEU A O 1
ATOM 617 N N . VAL A 1 82 ? 5.938 0.739 -0.282 1.00 79.62 82 VAL A N 1
ATOM 618 C CA . VAL A 1 82 ? 5.795 1.406 1.027 1.00 79.62 82 VAL A CA 1
ATOM 619 C C . VAL A 1 82 ? 4.323 1.636 1.384 1.00 79.62 82 VAL A C 1
ATOM 621 O O . VAL A 1 82 ? 3.933 1.578 2.553 1.00 79.62 82 VAL A O 1
ATOM 624 N N . TYR A 1 83 ? 3.478 1.869 0.385 1.00 77.25 83 TYR A N 1
ATOM 625 C CA . TYR A 1 83 ? 2.072 2.207 0.564 1.00 77.25 83 TYR A CA 1
ATOM 626 C C . TYR A 1 83 ? 1.271 1.076 1.226 1.00 77.25 83 TYR A C 1
ATOM 628 O O . TYR A 1 83 ? 0.600 1.302 2.235 1.00 77.25 83 TYR A O 1
ATOM 636 N N . VAL A 1 84 ? 1.388 -0.157 0.724 1.00 75.75 84 VAL A N 1
ATOM 637 C CA . VAL A 1 84 ? 0.669 -1.328 1.265 1.00 75.75 84 VAL A CA 1
ATOM 638 C C . VAL A 1 84 ? 0.951 -1.578 2.760 1.00 75.75 84 VAL A C 1
ATOM 640 O O . VAL A 1 84 ? -0.007 -1.646 3.537 1.00 75.75 84 VAL A O 1
ATOM 643 N N . PRO A 1 85 ? 2.211 -1.670 3.229 1.00 80.00 85 PRO A N 1
ATOM 644 C CA . PRO A 1 85 ? 2.493 -1.865 4.649 1.00 80.00 85 PRO A CA 1
ATOM 645 C C . PRO A 1 85 ? 2.062 -0.671 5.506 1.00 80.00 85 PRO A C 1
ATOM 647 O O . PRO A 1 85 ? 1.641 -0.871 6.645 1.00 80.00 85 PRO A O 1
ATOM 650 N N . THR A 1 86 ? 2.081 0.555 4.969 1.00 81.00 86 THR A N 1
ATOM 651 C CA . THR A 1 86 ? 1.573 1.734 5.691 1.00 81.00 86 THR A CA 1
ATOM 652 C C . THR A 1 86 ? 0.062 1.632 5.934 1.00 81.00 86 THR A C 1
ATOM 654 O O . THR A 1 86 ? -0.401 1.931 7.037 1.00 81.00 86 THR A O 1
ATOM 657 N N . GLN A 1 87 ? -0.705 1.126 4.961 1.00 77.12 87 GLN A N 1
ATOM 658 C CA . GLN A 1 87 ? -2.144 0.877 5.119 1.00 77.12 87 GLN A CA 1
ATOM 659 C C . GLN A 1 87 ? -2.436 -0.263 6.103 1.00 77.12 87 GLN A C 1
ATOM 661 O O . GLN A 1 87 ? -3.318 -0.136 6.954 1.00 77.12 87 GLN A O 1
ATOM 666 N N . LEU A 1 88 ? -1.661 -1.351 6.053 1.00 78.44 88 LEU A N 1
ATOM 667 C CA . LEU A 1 88 ? -1.778 -2.448 7.021 1.00 78.44 88 LEU A CA 1
ATOM 668 C C . LEU A 1 88 ? -1.477 -1.977 8.448 1.00 78.44 88 LEU A C 1
ATOM 670 O O . LEU A 1 88 ? -2.195 -2.336 9.382 1.00 78.44 88 LEU A O 1
ATOM 674 N N . LEU A 1 89 ? -0.463 -1.124 8.618 1.00 81.44 89 LEU A N 1
ATOM 675 C CA . LEU A 1 89 ? -0.132 -0.518 9.904 1.00 81.44 89 LEU A CA 1
ATOM 676 C C . LEU A 1 89 ? -1.248 0.414 10.391 1.00 81.44 89 LEU A C 1
ATOM 678 O O . LEU A 1 89 ? -1.597 0.379 11.572 1.00 81.44 89 LEU A O 1
ATOM 682 N N . ALA A 1 90 ? -1.825 1.225 9.501 1.00 79.12 90 ALA A N 1
ATOM 683 C CA . ALA A 1 90 ? -2.939 2.109 9.829 1.00 79.12 90 ALA A CA 1
ATOM 684 C C . ALA A 1 90 ? -4.166 1.312 10.301 1.00 79.12 90 ALA A C 1
ATOM 686 O O . ALA A 1 90 ? -4.740 1.639 11.345 1.00 79.12 90 ALA A O 1
ATOM 687 N N . ALA A 1 91 ? -4.514 0.237 9.582 1.00 76.19 91 ALA A N 1
ATOM 688 C CA . ALA A 1 91 ? -5.586 -0.684 9.945 1.00 76.19 91 ALA A CA 1
ATOM 689 C C . ALA A 1 91 ? -5.315 -1.340 11.306 1.00 76.19 91 ALA A C 1
ATOM 691 O O . ALA A 1 91 ? -6.131 -1.218 12.219 1.00 76.19 91 ALA A O 1
ATOM 692 N N . TYR A 1 92 ? -4.133 -1.929 11.499 1.00 79.94 92 TYR A N 1
ATOM 693 C CA . TYR A 1 92 ? -3.726 -2.509 12.780 1.00 79.94 92 TYR A CA 1
ATOM 694 C C . TYR A 1 92 ? -3.857 -1.510 13.944 1.00 79.94 92 TYR A C 1
ATOM 696 O O . TYR A 1 92 ? -4.419 -1.820 15.001 1.00 79.94 92 TYR A O 1
ATOM 704 N N . CYS A 1 93 ? -3.385 -0.275 13.747 1.00 81.62 93 CYS A N 1
ATOM 705 C CA . CYS A 1 93 ? -3.472 0.776 14.758 1.00 81.62 93 CYS A CA 1
ATOM 706 C C . CYS A 1 93 ? -4.923 1.187 15.052 1.00 81.62 93 CYS A C 1
ATOM 708 O O . CYS A 1 93 ? -5.247 1.449 16.215 1.00 81.62 93 CYS A O 1
ATOM 710 N N . LEU A 1 94 ? -5.794 1.194 14.035 1.00 78.06 94 LEU A N 1
ATOM 711 C C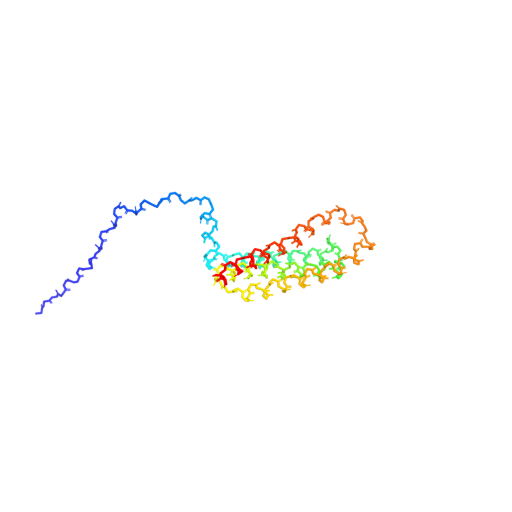A . LEU A 1 94 ? -7.224 1.478 14.182 1.00 78.06 94 LEU A CA 1
ATOM 712 C C . LEU A 1 94 ? -7.888 0.433 15.090 1.00 78.06 94 LEU A C 1
ATOM 714 O O . LEU A 1 94 ? -8.570 0.795 16.050 1.00 78.06 94 LEU A O 1
ATOM 718 N N . PHE A 1 95 ? -7.631 -0.857 14.846 1.00 76.88 95 PHE A N 1
ATOM 719 C CA . PHE A 1 95 ? -8.202 -1.952 15.639 1.00 76.88 95 PHE A CA 1
ATOM 720 C C . PHE A 1 95 ? -7.709 -1.958 17.087 1.00 76.88 95 PHE A C 1
ATOM 722 O O . PHE A 1 95 ? -8.498 -2.168 18.010 1.00 76.88 95 PHE A O 1
AT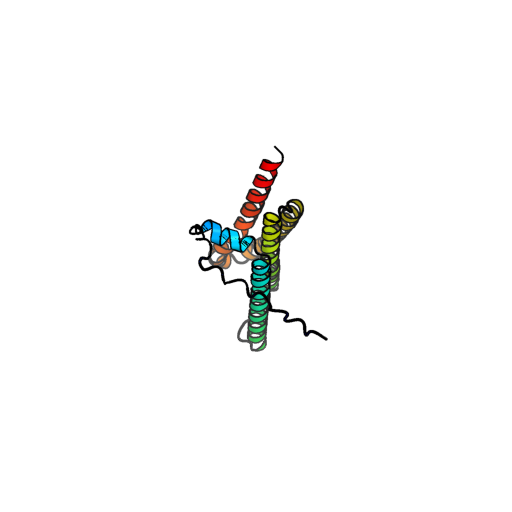OM 729 N N . LYS A 1 96 ? -6.434 -1.624 17.321 1.00 81.38 96 LYS A N 1
ATOM 730 C CA . LYS A 1 96 ? -5.881 -1.441 18.676 1.00 81.38 96 LYS A CA 1
ATOM 731 C C . LYS A 1 96 ? -6.294 -0.116 19.337 1.00 81.38 96 LYS A C 1
ATOM 733 O O . LYS A 1 96 ? -5.782 0.198 20.411 1.00 81.38 96 LYS A O 1
ATOM 738 N N . LYS A 1 97 ? -7.197 0.668 18.729 1.00 81.94 97 LYS A N 1
ATOM 739 C CA . LYS A 1 97 ? -7.670 1.975 19.227 1.00 81.94 97 LYS A CA 1
ATOM 740 C C . LYS A 1 97 ? -6.533 2.987 19.453 1.00 81.94 97 LYS A C 1
ATOM 742 O O . LYS A 1 97 ? -6.647 3.891 20.277 1.00 81.94 97 LYS A O 1
ATOM 747 N N . ARG A 1 98 ? -5.419 2.857 18.723 1.00 83.25 98 ARG A N 1
ATOM 748 C CA . ARG A 1 98 ? -4.254 3.760 18.786 1.00 83.25 98 ARG A CA 1
ATOM 749 C C . ARG A 1 98 ? -4.407 4.887 17.769 1.00 83.25 98 ARG A C 1
ATOM 751 O O . ARG A 1 98 ? -3.619 5.025 16.838 1.00 83.25 98 ARG A O 1
ATOM 758 N N . TYR A 1 99 ? -5.432 5.702 17.979 1.00 78.62 99 TYR A N 1
ATOM 759 C CA . TYR A 1 99 ? -5.937 6.694 17.030 1.00 78.62 99 TYR A CA 1
ATOM 760 C C . TYR A 1 99 ? -4.892 7.685 16.502 1.00 78.62 99 TYR A C 1
ATOM 762 O O . TYR A 1 99 ? -4.838 7.925 15.299 1.00 78.62 99 TYR A O 1
ATOM 770 N N . TRP A 1 100 ? -4.010 8.199 17.364 1.00 75.44 100 TRP A N 1
ATOM 771 C CA . TRP A 1 100 ? -2.922 9.091 16.945 1.00 75.44 100 TRP A CA 1
ATOM 772 C C . TRP A 1 100 ? -1.954 8.432 15.958 1.00 75.44 100 TRP A C 1
ATOM 774 O O . TRP A 1 100 ? -1.495 9.075 15.019 1.00 75.44 100 TRP A O 1
ATOM 784 N N . ARG A 1 101 ? -1.678 7.132 16.126 1.00 79.75 101 ARG A N 1
ATOM 785 C CA . ARG A 1 101 ? -0.826 6.379 15.196 1.00 79.75 101 ARG A CA 1
ATOM 786 C C . ARG A 1 101 ? -1.542 6.125 13.877 1.00 79.75 101 ARG A C 1
ATOM 788 O O . ARG A 1 101 ? -0.920 6.252 12.835 1.00 79.75 101 ARG A O 1
ATOM 795 N N . THR A 1 102 ? -2.847 5.854 13.912 1.00 78.88 102 THR A N 1
ATOM 796 C CA . THR A 1 102 ? -3.667 5.771 12.696 1.00 78.88 102 THR A CA 1
ATOM 797 C C . THR A 1 102 ? -3.659 7.090 11.929 1.00 78.88 102 THR A C 1
ATOM 799 O O . THR A 1 102 ? -3.489 7.075 10.716 1.00 78.88 102 THR A O 1
ATOM 802 N N . LEU A 1 103 ? -3.785 8.226 12.624 1.00 78.25 103 LEU A N 1
ATOM 803 C CA . LEU A 1 103 ? -3.719 9.548 12.004 1.00 78.25 103 LEU A CA 1
ATOM 804 C C . LEU A 1 103 ? -2.343 9.802 11.376 1.00 78.25 103 LEU A C 1
ATOM 806 O O . LEU A 1 103 ? -2.276 10.241 10.234 1.00 78.25 103 LEU A O 1
ATOM 810 N N . ALA A 1 104 ? -1.258 9.476 12.084 1.00 81.44 104 ALA A N 1
ATOM 811 C CA . ALA A 1 104 ? 0.096 9.598 11.551 1.00 81.44 104 ALA A CA 1
ATOM 812 C C . ALA A 1 104 ? 0.293 8.730 10.297 1.00 81.44 104 ALA A C 1
ATOM 814 O O . ALA A 1 104 ? 0.684 9.254 9.261 1.00 81.44 104 ALA A O 1
ATOM 815 N N . SER A 1 105 ? -0.057 7.438 10.348 1.00 79.62 105 SER A N 1
ATOM 816 C CA . SER A 1 105 ? 0.028 6.533 9.191 1.00 79.62 105 SER A CA 1
ATOM 817 C C . SER A 1 105 ? -0.839 6.998 8.020 1.00 79.62 105 SER A C 1
ATOM 819 O O . SER A 1 105 ? -0.447 6.859 6.859 1.00 79.62 105 SER A O 1
ATOM 821 N N . TRP A 1 106 ? -2.003 7.582 8.310 1.00 79.50 106 TRP A N 1
ATOM 822 C CA . TRP A 1 106 ? -2.877 8.153 7.295 1.00 79.50 106 TRP A CA 1
ATOM 823 C C . TRP A 1 106 ? -2.257 9.385 6.633 1.00 79.50 106 TRP A C 1
ATOM 825 O O . TRP A 1 106 ? -2.220 9.450 5.409 1.00 79.50 106 TRP A O 1
ATOM 835 N N . LEU A 1 107 ? -1.701 10.316 7.413 1.00 81.38 107 LEU A N 1
ATOM 836 C CA . LEU A 1 107 ? -0.993 11.484 6.885 1.00 81.38 107 LEU A CA 1
ATOM 837 C C . LEU A 1 107 ? 0.223 11.072 6.052 1.00 81.38 107 LEU A C 1
ATOM 839 O O . LEU A 1 107 ? 0.436 11.625 4.979 1.00 81.38 107 LEU A O 1
ATOM 843 N N . THR A 1 108 ? 0.987 10.067 6.488 1.00 81.38 108 THR A N 1
ATOM 844 C CA . THR A 1 108 ? 2.101 9.527 5.695 1.00 81.38 108 THR A CA 1
ATOM 845 C C . THR A 1 108 ? 1.610 8.952 4.368 1.00 81.38 108 THR A C 1
ATOM 847 O O . THR A 1 108 ? 2.188 9.245 3.323 1.00 81.38 108 THR A O 1
ATOM 850 N N . SER A 1 109 ? 0.513 8.188 4.391 1.00 77.50 109 SER A N 1
ATOM 851 C CA . SER A 1 109 ? -0.095 7.628 3.177 1.00 77.50 109 SER A CA 1
ATOM 852 C C . SER A 1 109 ? -0.598 8.729 2.245 1.00 77.50 109 SER A C 1
ATOM 854 O O . SER A 1 109 ? -0.360 8.662 1.042 1.00 77.50 109 SER A O 1
ATOM 856 N N . LEU A 1 110 ? -1.236 9.769 2.789 1.00 79.94 110 LEU A N 1
ATOM 857 C CA . LEU A 1 110 ? -1.724 10.919 2.032 1.00 79.94 110 LEU A CA 1
ATOM 858 C C . LEU A 1 110 ? -0.567 11.690 1.387 1.00 79.94 110 LEU A C 1
ATOM 860 O O . LEU A 1 110 ? -0.620 11.971 0.196 1.00 79.94 110 LEU A O 1
ATOM 864 N N . SER A 1 111 ? 0.507 11.963 2.127 1.00 80.56 111 SER A N 1
ATOM 865 C CA . SER A 1 111 ? 1.701 12.629 1.595 1.00 80.56 111 SER A CA 1
ATOM 866 C C . SER A 1 111 ? 2.359 11.822 0.477 1.00 80.56 111 SER A C 1
ATOM 868 O O . SER A 1 111 ? 2.712 12.385 -0.557 1.00 80.56 111 SER A O 1
ATOM 870 N N . LEU A 1 112 ? 2.477 10.499 0.641 1.00 78.12 112 LEU A N 1
ATOM 871 C CA . LEU A 1 112 ? 3.021 9.607 -0.388 1.00 78.12 112 LEU A CA 1
ATOM 872 C C . LEU A 1 112 ? 2.133 9.587 -1.642 1.00 78.12 112 LEU A C 1
ATOM 874 O O . LEU A 1 112 ? 2.621 9.577 -2.772 1.00 78.12 112 LEU A O 1
ATOM 878 N N . THR A 1 113 ? 0.820 9.648 -1.440 1.00 73.62 113 THR A N 1
ATOM 879 C CA . THR A 1 113 ? -0.186 9.718 -2.503 1.00 73.62 113 THR A CA 1
ATOM 880 C C . THR A 1 113 ? -0.107 11.048 -3.256 1.00 73.62 113 THR A C 1
ATOM 882 O O . THR A 1 113 ? -0.042 11.068 -4.478 1.00 73.62 113 THR A O 1
ATOM 885 N N . CYS A 1 114 ? -0.004 12.174 -2.550 1.00 77.19 114 CYS A N 1
ATOM 886 C CA . CYS A 1 114 ? 0.189 13.484 -3.168 1.00 77.19 114 CYS A CA 1
ATOM 887 C C . CYS A 1 114 ? 1.527 13.574 -3.918 1.00 77.19 114 CYS A C 1
ATOM 889 O O . CYS A 1 114 ? 1.576 14.123 -5.015 1.00 77.19 114 CYS A O 1
ATOM 891 N N . ALA A 1 115 ? 2.606 13.005 -3.371 1.00 77.31 115 ALA A N 1
ATOM 892 C CA . ALA A 1 115 ? 3.911 12.973 -4.030 1.00 77.31 115 ALA A CA 1
ATOM 893 C C . ALA A 1 115 ? 3.885 12.126 -5.313 1.00 77.31 115 ALA A C 1
ATOM 895 O O . ALA A 1 115 ? 4.393 12.552 -6.352 1.00 77.31 115 ALA A O 1
ATOM 896 N N . THR A 1 116 ? 3.249 10.952 -5.269 1.00 72.00 116 THR A N 1
ATOM 897 C CA . THR A 1 116 ? 3.066 10.099 -6.454 1.00 72.00 116 THR A CA 1
ATOM 898 C C . THR A 1 116 ? 2.132 10.729 -7.479 1.00 72.00 116 THR A C 1
ATOM 900 O O . THR A 1 116 ? 2.417 10.620 -8.667 1.00 72.00 116 THR A O 1
ATOM 903 N N . MET A 1 117 ? 1.088 11.456 -7.064 1.00 71.19 117 MET A N 1
ATOM 904 C CA . MET A 1 117 ? 0.271 12.262 -7.978 1.00 71.19 117 MET A CA 1
ATOM 905 C C . MET A 1 117 ? 1.074 13.381 -8.612 1.00 71.19 117 MET A C 1
ATOM 907 O O . MET A 1 117 ? 0.987 13.553 -9.814 1.00 71.19 117 MET A O 1
ATOM 911 N N . TRP A 1 118 ? 1.860 14.134 -7.847 1.00 72.56 118 TRP A N 1
ATOM 912 C CA . TRP A 1 118 ? 2.638 15.244 -8.389 1.00 72.56 118 TRP A CA 1
ATOM 913 C C . TRP A 1 118 ? 3.640 14.774 -9.448 1.00 72.56 118 TRP A C 1
ATOM 915 O O . TRP A 1 118 ? 3.760 15.367 -10.520 1.00 72.56 118 TRP A O 1
ATOM 925 N N . LEU A 1 119 ? 4.338 13.673 -9.164 1.00 70.94 119 LEU A N 1
ATOM 926 C CA . LEU A 1 119 ? 5.283 13.074 -10.102 1.00 70.94 119 LEU A CA 1
ATOM 927 C C . LEU A 1 119 ? 4.561 12.383 -11.271 1.00 70.94 119 LEU A C 1
ATOM 929 O O . LEU A 1 119 ? 4.980 12.519 -12.418 1.00 70.94 119 LEU A O 1
ATOM 933 N N . GLY A 1 120 ? 3.449 11.700 -10.993 1.00 67.69 120 GLY A N 1
ATOM 934 C CA . GLY A 1 120 ? 2.605 11.045 -11.986 1.00 67.69 120 GLY A CA 1
ATOM 935 C C . GLY A 1 120 ? 1.967 12.026 -12.947 1.00 67.69 120 GLY A C 1
ATOM 936 O O . GLY A 1 120 ? 2.028 11.802 -14.143 1.00 67.69 120 GLY A O 1
ATOM 937 N N . LEU A 1 121 ? 1.435 13.150 -12.471 1.00 66.25 121 LEU A N 1
ATOM 938 C CA . LEU A 1 121 ? 0.819 14.176 -13.309 1.00 66.25 121 LEU A CA 1
ATOM 939 C C . LEU A 1 121 ? 1.807 14.668 -14.373 1.00 66.25 121 LEU A C 1
ATOM 941 O O . LEU A 1 121 ? 1.441 14.781 -15.535 1.00 66.25 121 LEU A O 1
ATOM 945 N N . LYS A 1 122 ? 3.082 14.871 -14.012 1.00 68.12 122 LYS A N 1
ATOM 946 C CA . LYS A 1 122 ? 4.133 15.242 -14.976 1.00 68.12 122 LYS A CA 1
ATOM 947 C C . LYS A 1 122 ? 4.388 14.155 -16.024 1.00 68.12 122 LYS A C 1
ATOM 949 O O . LYS A 1 122 ? 4.632 14.472 -17.186 1.00 68.12 122 LYS A O 1
ATOM 954 N N . PHE A 1 123 ? 4.318 12.887 -15.628 1.00 69.19 123 PHE A N 1
ATOM 955 C CA . PHE A 1 123 ? 4.467 11.749 -16.534 1.00 69.19 123 PHE A CA 1
ATOM 956 C C . PHE A 1 123 ? 3.240 11.551 -17.442 1.00 69.19 123 PHE A C 1
ATOM 958 O O . PHE A 1 123 ? 3.385 11.314 -18.635 1.00 69.19 123 PHE A O 1
ATOM 965 N N . TRP A 1 124 ? 2.027 11.701 -16.912 1.00 67.00 124 TRP A N 1
ATOM 966 C CA . TRP A 1 124 ? 0.777 11.546 -17.662 1.00 67.00 124 TRP A CA 1
ATOM 967 C C . TRP A 1 124 ? 0.532 12.697 -18.636 1.00 67.00 124 TRP A C 1
ATOM 969 O O . TRP A 1 124 ? 0.053 12.468 -19.739 1.00 67.00 124 TRP A O 1
ATOM 979 N N . VAL A 1 125 ? 0.929 13.921 -18.272 1.00 65.88 125 VAL A N 1
ATOM 980 C CA . VAL A 1 125 ? 0.915 15.076 -19.185 1.00 65.88 125 VAL A CA 1
ATOM 981 C C . VAL A 1 125 ? 1.866 14.862 -20.367 1.00 65.88 125 VAL A C 1
ATOM 983 O O . VAL A 1 125 ? 1.606 15.357 -21.458 1.00 65.88 125 VAL A O 1
ATOM 986 N N . THR A 1 126 ? 2.950 14.107 -20.173 1.00 70.81 126 THR A N 1
ATOM 987 C CA . THR A 1 126 ? 3.915 13.795 -21.238 1.00 70.81 126 THR A CA 1
ATOM 988 C C . THR A 1 126 ? 3.592 12.508 -22.004 1.00 70.81 126 THR A C 1
ATOM 990 O O . THR A 1 126 ? 4.049 12.367 -23.132 1.00 70.81 126 THR A O 1
ATOM 993 N N . ASN A 1 127 ? 2.784 11.598 -21.446 1.00 69.50 127 ASN A N 1
ATOM 994 C CA . ASN A 1 127 ? 2.354 10.344 -22.079 1.00 69.50 127 ASN A CA 1
ATOM 995 C C . ASN A 1 127 ? 0.844 10.099 -21.876 1.00 69.50 127 ASN A C 1
ATOM 997 O O . ASN A 1 127 ? 0.456 9.300 -21.013 1.00 69.50 127 ASN A O 1
ATOM 1001 N N . PRO A 1 128 ? -0.020 10.752 -22.674 1.00 69.06 128 PRO A N 1
ATOM 1002 C CA . PRO A 1 128 ? -1.473 10.678 -22.506 1.00 69.06 128 PRO A CA 1
ATOM 1003 C C . PRO A 1 128 ? -2.045 9.271 -22.746 1.00 69.06 128 PRO A C 1
ATOM 1005 O O . PRO A 1 128 ? -2.966 8.859 -22.047 1.00 69.06 128 PRO A O 1
ATOM 1008 N N . GLU A 1 129 ? -1.459 8.478 -23.648 1.00 71.00 129 GLU A N 1
ATOM 1009 C CA . GLU A 1 129 ? -1.946 7.122 -23.971 1.00 71.00 129 GLU A CA 1
ATOM 1010 C C . GLU A 1 129 ? -1.874 6.137 -22.795 1.00 71.00 129 GLU A C 1
ATOM 1012 O O . GLU A 1 129 ? -2.637 5.171 -22.716 1.00 71.00 129 GLU A O 1
ATOM 1017 N N . GLY A 1 130 ? -0.947 6.361 -21.861 1.00 65.56 130 GLY A N 1
ATOM 1018 C CA . GLY A 1 130 ? -0.848 5.527 -20.673 1.00 65.56 130 GLY A CA 1
ATOM 1019 C C . GLY A 1 130 ? -1.965 5.814 -19.661 1.00 65.56 130 GLY A C 1
ATOM 1020 O O . GLY A 1 130 ? -2.333 4.920 -18.893 1.00 65.56 130 GLY A O 1
ATOM 1021 N N . PHE A 1 131 ? -2.506 7.039 -19.653 1.00 64.81 131 PHE A N 1
ATOM 1022 C CA . PHE A 1 131 ? -3.494 7.476 -18.668 1.00 64.81 131 PHE A CA 1
ATOM 1023 C C . PHE A 1 131 ? -4.837 6.774 -18.874 1.00 64.81 131 PHE A C 1
ATOM 1025 O O . PHE A 1 131 ? -5.435 6.318 -17.903 1.00 64.81 131 PHE A O 1
ATOM 1032 N N . ASP A 1 132 ? -5.262 6.573 -20.121 1.00 66.56 132 ASP A N 1
ATOM 1033 C CA . ASP A 1 132 ? -6.519 5.874 -20.419 1.00 66.56 132 ASP A CA 1
ATOM 1034 C C . ASP A 1 132 ? -6.503 4.410 -19.961 1.00 66.56 132 ASP A C 1
ATOM 1036 O O . ASP A 1 132 ? -7.524 3.867 -19.537 1.00 66.56 132 ASP A O 1
ATOM 1040 N N . LYS A 1 133 ? -5.332 3.761 -19.991 1.00 69.62 133 LYS A N 1
ATOM 1041 C CA . LYS A 1 133 ? -5.196 2.344 -19.618 1.00 69.62 133 LYS A CA 1
ATOM 1042 C C . LYS A 1 133 ? -4.950 2.134 -18.124 1.00 69.62 133 LYS A C 1
ATOM 1044 O O . LYS A 1 133 ? -5.414 1.144 -17.563 1.00 69.62 133 LYS A O 1
ATOM 1049 N N . GLN A 1 134 ? -4.203 3.027 -17.475 1.00 66.31 134 GLN A N 1
ATOM 1050 C CA . GLN A 1 134 ? -3.730 2.834 -16.094 1.00 66.31 134 GLN A CA 1
ATOM 1051 C C . GLN A 1 134 ? -4.336 3.823 -15.088 1.00 66.31 134 GLN A C 1
ATOM 1053 O O . GLN A 1 134 ? -4.338 3.556 -13.884 1.00 66.31 134 GLN A O 1
ATOM 1058 N N . GLY A 1 135 ? -4.903 4.933 -15.564 1.00 65.94 135 GLY A N 1
ATOM 1059 C CA . GLY A 1 135 ? -5.550 5.964 -14.754 1.00 65.94 135 GLY A CA 1
ATOM 1060 C C . GLY A 1 135 ? -6.659 5.429 -13.841 1.00 65.94 135 GLY A C 1
ATOM 1061 O O . GLY A 1 135 ? -6.637 5.746 -12.652 1.00 65.94 135 GLY A O 1
ATOM 1062 N N . PRO A 1 136 ? -7.590 4.571 -14.307 1.00 69.50 136 PRO A N 1
ATOM 1063 C CA . PRO A 1 136 ? -8.681 4.070 -13.462 1.00 69.50 136 PRO A CA 1
ATOM 1064 C C . PRO A 1 136 ? -8.211 3.254 -12.244 1.00 69.50 136 PRO A C 1
ATOM 1066 O O . PRO A 1 136 ? -8.748 3.399 -11.141 1.00 69.50 136 PRO A O 1
ATOM 1069 N N . TRP A 1 137 ? -7.176 2.425 -12.417 1.00 60.69 137 TRP A N 1
ATOM 1070 C CA . TRP A 1 137 ? -6.571 1.647 -11.327 1.00 60.69 137 TRP A CA 1
ATOM 1071 C C . TRP A 1 137 ? -5.778 2.530 -10.366 1.00 60.69 137 TRP A C 1
ATOM 1073 O O . TRP A 1 137 ? -5.841 2.353 -9.149 1.00 60.69 137 TRP A O 1
ATOM 1083 N N . PHE A 1 138 ? -5.076 3.527 -10.906 1.00 66.25 138 PHE A N 1
ATOM 1084 C CA . PHE A 1 138 ? -4.387 4.523 -10.098 1.00 66.25 138 PHE A CA 1
ATOM 1085 C C . PHE A 1 138 ? -5.375 5.268 -9.188 1.00 66.25 138 PHE A C 1
ATOM 1087 O O . PHE A 1 138 ? -5.160 5.325 -7.980 1.00 66.25 138 PHE A O 1
ATOM 1094 N N . TRP A 1 139 ? -6.508 5.739 -9.725 1.00 65.88 139 TRP A N 1
ATOM 1095 C CA . TRP A 1 139 ? -7.542 6.441 -8.954 1.00 65.88 139 TRP A CA 1
ATOM 1096 C C . TRP A 1 139 ? -8.233 5.570 -7.905 1.00 65.88 139 TRP A C 1
ATOM 1098 O O . TRP A 1 139 ? -8.511 6.056 -6.813 1.00 65.88 139 TRP A O 1
ATOM 1108 N N . THR A 1 140 ? -8.493 4.291 -8.180 1.00 66.88 140 THR A N 1
ATOM 1109 C CA . THR A 1 140 ? -9.111 3.397 -7.182 1.00 66.88 140 THR A CA 1
ATOM 1110 C C . THR A 1 140 ? -8.195 3.156 -5.983 1.00 66.88 140 THR A C 1
ATOM 1112 O O . THR A 1 140 ? -8.655 3.232 -4.841 1.00 66.88 140 THR A O 1
ATOM 1115 N N . VAL A 1 141 ? -6.892 2.959 -6.208 1.00 65.81 141 VAL A N 1
ATOM 1116 C CA . VAL A 1 141 ? -5.908 2.889 -5.113 1.00 65.81 141 VAL A CA 1
ATOM 1117 C C . VAL A 1 141 ? -5.852 4.222 -4.366 1.00 65.81 141 VAL A C 1
ATOM 1119 O O . VAL A 1 141 ? -5.876 4.237 -3.135 1.00 65.81 141 VAL A O 1
ATOM 1122 N N . LEU A 1 142 ? -5.874 5.338 -5.092 1.00 66.19 142 LEU A N 1
ATOM 1123 C CA . LEU A 1 142 ? -5.799 6.683 -4.529 1.00 66.19 142 LEU A CA 1
ATOM 1124 C C . LEU A 1 142 ? -6.989 7.037 -3.622 1.00 66.19 142 LEU A C 1
ATOM 1126 O O . LEU A 1 142 ? -6.819 7.573 -2.527 1.00 66.19 142 LEU A O 1
ATOM 1130 N N . LEU A 1 143 ? -8.204 6.711 -4.067 1.00 67.12 143 LEU A N 1
ATOM 1131 C CA . LEU A 1 143 ? -9.457 7.027 -3.377 1.00 67.12 143 LEU A CA 1
ATOM 1132 C C . LEU A 1 143 ? -9.695 6.151 -2.140 1.00 67.12 143 LEU A C 1
ATOM 1134 O O . LEU A 1 143 ? -10.459 6.534 -1.252 1.00 67.12 143 LEU A O 1
ATOM 1138 N N . SER A 1 144 ? -9.000 5.017 -2.024 1.00 68.06 144 SER A N 1
ATOM 1139 C CA . SER A 1 144 ? -9.056 4.184 -0.819 1.00 68.06 144 SER A CA 1
ATOM 1140 C C . SER A 1 144 ? -8.440 4.874 0.417 1.00 68.06 144 SER A C 1
ATOM 1142 O O . SER A 1 144 ? -8.917 4.666 1.536 1.00 68.06 144 SER A O 1
ATOM 1144 N N . VAL A 1 145 ? -7.458 5.774 0.233 1.00 64.50 145 VAL A N 1
ATOM 1145 C CA . VAL A 1 145 ? -6.781 6.525 1.315 1.00 64.50 145 VAL A CA 1
ATOM 1146 C C . VAL A 1 145 ? -7.734 7.423 2.108 1.00 64.50 145 VAL A C 1
ATOM 1148 O O . VAL A 1 145 ? -7.808 7.270 3.334 1.00 64.50 145 VAL A O 1
ATOM 1151 N N . PRO A 1 146 ? -8.454 8.384 1.490 1.00 63.84 146 PRO A N 1
ATOM 1152 C CA . PRO A 1 146 ? -9.333 9.278 2.233 1.00 63.84 146 PRO A CA 1
ATOM 1153 C C . PRO A 1 146 ? -10.488 8.529 2.899 1.00 63.84 146 PRO A C 1
ATOM 1155 O O . PRO A 1 146 ? -10.935 8.955 3.961 1.00 63.84 146 PRO A O 1
ATOM 1158 N N . MET A 1 147 ? -10.933 7.391 2.350 1.00 67.94 147 MET A N 1
ATOM 1159 C CA . MET A 1 147 ? -11.995 6.592 2.966 1.00 67.94 147 MET A CA 1
ATOM 1160 C C . MET A 1 147 ? -11.567 5.986 4.305 1.00 67.94 147 MET A C 1
ATOM 1162 O O . MET A 1 147 ? -12.282 6.141 5.296 1.00 67.94 147 MET A O 1
ATOM 1166 N N . ILE A 1 148 ? -10.390 5.355 4.379 1.00 66.94 148 ILE A N 1
ATOM 1167 C CA . ILE A 1 148 ? -9.907 4.735 5.626 1.00 66.94 148 ILE A CA 1
ATOM 1168 C C . ILE A 1 148 ? -9.665 5.803 6.706 1.00 66.94 148 ILE A C 1
ATOM 1170 O O . ILE A 1 148 ? -10.082 5.633 7.855 1.00 66.94 148 ILE A O 1
ATOM 1174 N N . GLY A 1 149 ? -9.055 6.936 6.342 1.00 64.06 149 GLY A N 1
ATOM 1175 C CA . GLY A 1 149 ? -8.845 8.047 7.278 1.00 64.06 149 GLY A CA 1
ATOM 1176 C C . GLY A 1 149 ? -10.132 8.743 7.703 1.00 64.06 149 GLY A C 1
ATOM 1177 O O . GLY A 1 149 ? -10.295 9.058 8.881 1.00 64.06 149 GLY A O 1
ATOM 1178 N N . GLY A 1 150 ? -11.077 8.929 6.779 1.00 67.31 150 GLY A N 1
ATOM 1179 C CA . GLY A 1 150 ? -12.392 9.494 7.069 1.00 67.31 150 GLY A CA 1
ATOM 1180 C C . GLY A 1 150 ? -13.170 8.636 8.066 1.00 67.31 150 GLY A C 1
ATOM 1181 O O . GLY A 1 150 ? -13.698 9.155 9.050 1.00 67.31 150 GLY A O 1
ATOM 1182 N N . ILE A 1 151 ? -13.158 7.311 7.887 1.00 72.69 151 ILE A N 1
ATOM 1183 C CA . ILE A 1 151 ? -13.757 6.364 8.838 1.00 72.69 151 ILE A CA 1
ATOM 1184 C C . ILE A 1 151 ? -13.076 6.477 10.209 1.00 72.69 151 ILE A C 1
ATOM 1186 O O . ILE A 1 151 ? -13.761 6.565 11.230 1.00 72.69 151 ILE A O 1
ATOM 1190 N N . ALA A 1 152 ? -11.741 6.547 10.250 1.00 66.88 152 ALA A N 1
ATOM 1191 C CA . ALA A 1 152 ? -10.995 6.708 11.496 1.00 66.88 152 ALA A CA 1
ATOM 1192 C C . ALA A 1 152 ? -11.363 8.005 12.241 1.00 66.88 152 ALA A C 1
ATOM 1194 O O . ALA A 1 152 ? -11.617 7.965 13.447 1.00 66.88 152 ALA A O 1
ATOM 1195 N N . MET A 1 153 ? -11.453 9.139 11.536 1.00 70.38 153 MET A N 1
ATOM 1196 C CA . MET A 1 153 ? -11.846 10.428 12.122 1.00 70.38 153 MET A CA 1
ATOM 1197 C C . MET A 1 153 ? -13.286 10.416 12.642 1.00 70.38 153 MET A C 1
ATOM 1199 O O . MET A 1 153 ? -13.551 10.920 13.735 1.00 70.38 153 MET A O 1
ATOM 1203 N N . VAL A 1 154 ? -14.223 9.809 11.905 1.00 75.50 154 VAL A N 1
ATOM 1204 C CA . VAL A 1 154 ? -15.620 9.677 12.348 1.00 75.50 154 VAL A CA 1
ATOM 1205 C C . VAL A 1 154 ? -15.712 8.830 13.621 1.00 75.50 154 VAL A C 1
ATOM 1207 O O . VAL A 1 154 ? -16.440 9.198 14.546 1.00 75.50 154 VAL A O 1
ATOM 1210 N N . ILE A 1 155 ? -14.944 7.737 13.714 1.00 73.38 155 ILE A N 1
ATOM 1211 C CA . ILE A 1 155 ? -14.883 6.891 14.916 1.00 73.38 155 ILE A CA 1
ATOM 1212 C C . ILE A 1 155 ? -14.297 7.663 16.105 1.00 73.38 155 ILE A C 1
ATOM 1214 O O . ILE A 1 155 ? -14.858 7.593 17.200 1.00 73.38 155 ILE A O 1
ATOM 1218 N N . MET A 1 156 ? -13.211 8.419 15.908 1.00 69.25 156 MET A N 1
ATOM 1219 C CA . MET A 1 156 ? -12.627 9.259 16.963 1.00 69.25 156 MET A CA 1
ATOM 1220 C C . MET A 1 156 ? -13.631 10.302 17.465 1.00 69.25 156 MET A C 1
ATOM 1222 O O . MET A 1 156 ? -13.835 10.431 18.671 1.00 69.25 156 MET A O 1
ATOM 1226 N N . ARG A 1 157 ? -14.321 10.997 16.551 1.00 71.56 157 ARG A N 1
ATOM 1227 C CA . ARG A 1 157 ? -15.288 12.054 16.890 1.00 71.56 157 ARG A CA 1
ATOM 1228 C C . ARG A 1 157 ? -16.474 11.540 17.707 1.00 71.56 157 ARG A C 1
ATOM 1230 O O . ARG A 1 157 ? -16.970 12.259 18.567 1.00 71.56 157 ARG A O 1
ATOM 1237 N N . ARG A 1 158 ? -16.928 10.306 17.462 1.00 72.81 158 ARG A N 1
ATOM 1238 C CA . ARG A 1 158 ? -18.042 9.689 18.207 1.00 72.81 158 ARG A CA 1
ATOM 1239 C C . ARG A 1 158 ? -17.685 9.270 19.637 1.00 72.81 158 ARG A C 1
ATOM 1241 O O . ARG A 1 158 ? -18.603 9.002 20.395 1.00 72.81 158 ARG A O 1
ATOM 1248 N N . ARG A 1 159 ? -16.399 9.195 20.001 1.00 62.41 159 ARG A N 1
ATOM 1249 C CA . ARG A 1 159 ? -15.946 8.811 21.355 1.00 62.41 159 ARG A CA 1
ATOM 1250 C C . ARG A 1 159 ? -15.582 9.985 22.265 1.00 62.41 159 ARG A C 1
ATOM 1252 O O . ARG A 1 159 ? -15.323 9.760 23.439 1.00 62.41 159 ARG A O 1
ATOM 1259 N N . ILE A 1 160 ? -15.476 11.191 21.710 1.00 62.19 160 ILE A N 1
ATOM 1260 C CA . ILE A 1 160 ? -15.162 12.422 22.459 1.00 62.19 160 ILE A CA 1
ATOM 1261 C C . ILE A 1 160 ? -16.453 13.097 22.974 1.00 62.19 160 ILE A C 1
ATOM 1263 O O . ILE A 1 160 ? -16.385 14.007 23.791 1.00 62.19 160 ILE A O 1
ATOM 1267 N N . LYS A 1 161 ? -17.623 12.641 22.511 1.00 48.88 161 LYS A N 1
ATOM 1268 C CA . LYS A 1 161 ? -18.931 12.966 23.093 1.00 48.88 161 LYS A CA 1
ATOM 1269 C C . LYS A 1 161 ? -19.295 11.935 24.148 1.00 48.88 161 LYS A C 1
ATOM 1271 O O . LYS A 1 161 ? -19.932 12.347 25.135 1.00 48.88 161 LYS A O 1
#

Sequence (161 aa):
MNPTNRSTRIKPRPEKAPLEEPKTKGQIVGGWFHEEGFYRDVATRFIAGSAVALLAYLGAVGLGYVSKPPAFAVLVLLAGLVYVPTQLLAAYCLFKKRYWRTLASWLTSLSLTCATMWLGLKFWVTNPEGFDKQGPWFWTVLLSVPMIGGIAMVIMRRRIK

Secondary structure (DSSP, 8-state):
----------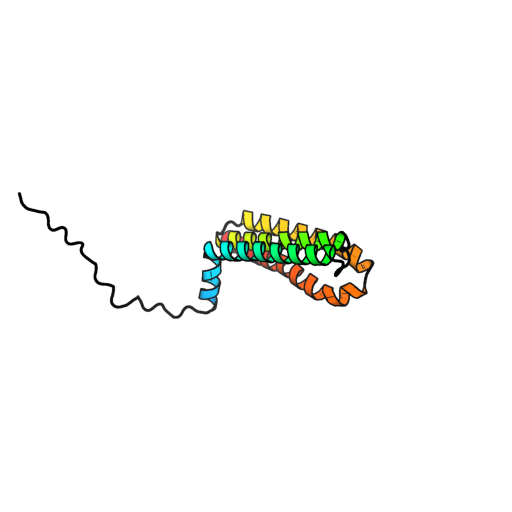PPPPSS--------HHHHHHHHTT-HHHHHHHHHHHHHHHHHHHHHHHHHHHTTSSPPPPHHHHHHHHHHHHHHHHHHHHHHHHHTT-HHHHHHHHHHHHHHHHHHHHHHHHHHHH-HHHHHHHHHHHHHHHHHHHHHHHHHHHHHHHH--